Protein AF-A0A934YQH6-F1 (afdb_monomer_lite)

Foldseek 3Di:
DLVVVLVVLLVVLCVCVVCLVVVCLLLPPCVPVDPVSVVVSVVVLVVQLVVQLVVQVVCVVVVFWDDDRSSVVSVVLSVVVSVVSCCVRVVVDDDDSSVVSVVSSVVCCVPITDDD

Secondary structure (DSSP, 8-state):
-HHHHHHHHHHHHHHHHHTHHHHHHHT---TTT-HHHHHHHHHHHHHHHHHHHHHHHHHHHTT-B-SS-HHHHHHHHHHHHHHHHIIIIIS-----HHHHHHHHHHHHHHHTB---

pLDDT: mean 90.26, std 8.37, range [54.0, 97.94]

Structure (mmCIF, N/CA/C/O backbone):
data_AF-A0A934YQH6-F1
#
_entry.id   AF-A0A934YQH6-F1
#
loop_
_atom_site.group_PDB
_atom_site.id
_atom_site.type_symbol
_atom_site.label_atom_id
_atom_site.label_alt_id
_atom_site.label_comp_id
_atom_site.label_asym_id
_atom_site.label_entity_id
_atom_site.label_seq_id
_atom_site.pdbx_PDB_ins_code
_atom_site.Cartn_x
_atom_site.Cartn_y
_atom_site.Cartn_z
_atom_site.occupancy
_atom_site.B_iso_or_equiv
_atom_site.auth_seq_id
_atom_site.auth_comp_id
_atom_site.auth_asym_id
_atom_site.auth_atom_id
_atom_site.pdbx_PDB_model_num
ATOM 1 N N . MET A 1 1 ? 6.575 -12.596 -11.838 1.00 76.75 1 MET A N 1
ATOM 2 C CA . MET A 1 1 ? 6.722 -11.230 -11.289 1.00 76.75 1 MET A CA 1
ATOM 3 C C . MET A 1 1 ? 5.372 -10.574 -11.032 1.00 76.75 1 MET A C 1
ATOM 5 O O . MET A 1 1 ? 5.135 -10.197 -9.897 1.00 76.75 1 MET A O 1
ATOM 9 N N . ALA A 1 2 ? 4.460 -10.539 -12.013 1.00 82.31 2 ALA A N 1
ATOM 10 C CA . ALA A 1 2 ? 3.058 -10.144 -11.804 1.00 82.31 2 ALA A CA 1
ATOM 11 C C . ALA A 1 2 ? 2.399 -10.864 -10.608 1.00 82.31 2 ALA A C 1
ATOM 13 O O . ALA A 1 2 ? 1.919 -10.210 -9.690 1.00 82.31 2 ALA A O 1
ATOM 14 N N . ALA A 1 3 ? 2.502 -12.199 -10.562 1.00 85.44 3 ALA A N 1
ATOM 15 C CA . ALA A 1 3 ? 1.988 -13.005 -9.450 1.00 85.44 3 ALA A CA 1
ATOM 16 C C . ALA A 1 3 ? 2.582 -12.618 -8.082 1.00 85.44 3 ALA A C 1
ATOM 18 O O . ALA A 1 3 ? 1.847 -12.534 -7.110 1.00 85.44 3 ALA A O 1
ATOM 19 N N . GLN A 1 4 ? 3.883 -12.308 -8.018 1.00 86.50 4 GLN A N 1
ATOM 20 C CA . GLN A 1 4 ? 4.536 -11.892 -6.770 1.00 86.50 4 GLN A CA 1
ATOM 21 C C . GLN A 1 4 ? 4.023 -10.532 -6.284 1.00 86.50 4 GLN A C 1
ATOM 23 O O . GLN A 1 4 ? 3.812 -10.332 -5.095 1.00 86.50 4 GLN A O 1
ATOM 28 N N . ILE A 1 5 ? 3.828 -9.581 -7.202 1.00 86.44 5 ILE A N 1
ATOM 29 C CA . ILE A 1 5 ? 3.288 -8.259 -6.865 1.00 86.44 5 ILE A CA 1
ATOM 30 C C . ILE A 1 5 ? 1.854 -8.40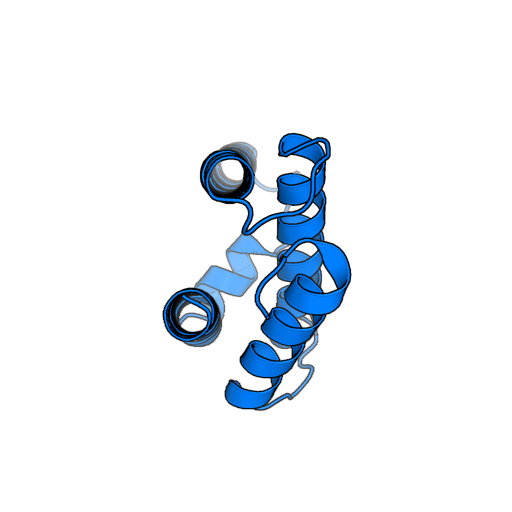4 -6.349 1.00 86.44 5 ILE A C 1
ATOM 32 O O . ILE A 1 5 ? 1.497 -7.781 -5.353 1.00 86.44 5 ILE A O 1
ATOM 36 N N . GLN A 1 6 ? 1.049 -9.244 -6.998 1.00 88.94 6 GLN A N 1
ATOM 37 C CA . GLN A 1 6 ? -0.321 -9.509 -6.578 1.00 88.94 6 GLN A CA 1
ATOM 38 C C . GLN A 1 6 ? -0.381 -10.197 -5.206 1.00 88.94 6 GLN A C 1
ATOM 40 O O . GLN A 1 6 ? -1.160 -9.765 -4.365 1.00 88.94 6 GLN A O 1
ATOM 45 N N . GLU A 1 7 ? 0.484 -11.181 -4.946 1.00 91.75 7 GLU A N 1
ATOM 46 C CA . GLU A 1 7 ? 0.622 -11.832 -3.635 1.00 91.75 7 GLU A CA 1
ATOM 47 C C . GLU A 1 7 ? 1.030 -10.830 -2.543 1.00 91.75 7 GLU A C 1
ATOM 49 O O . GLU A 1 7 ? 0.470 -10.820 -1.450 1.00 91.75 7 GLU A O 1
ATOM 54 N N . ASN A 1 8 ? 1.960 -9.918 -2.842 1.00 88.81 8 ASN A N 1
ATOM 55 C CA . ASN A 1 8 ? 2.351 -8.871 -1.898 1.00 88.81 8 ASN A CA 1
ATOM 56 C C . ASN A 1 8 ? 1.175 -7.937 -1.569 1.00 88.81 8 ASN A C 1
ATOM 58 O O . ASN A 1 8 ? 0.970 -7.594 -0.404 1.00 88.81 8 ASN A O 1
ATOM 62 N N . ILE A 1 9 ? 0.390 -7.537 -2.577 1.00 90.31 9 ILE A N 1
ATOM 63 C CA . ILE A 1 9 ? -0.822 -6.729 -2.377 1.00 90.31 9 ILE A CA 1
ATOM 64 C C . ILE A 1 9 ? -1.842 -7.507 -1.542 1.00 90.31 9 ILE A C 1
ATOM 66 O O . ILE A 1 9 ? -2.412 -6.944 -0.611 1.00 90.31 9 ILE A O 1
ATOM 70 N N . GLU A 1 10 ? -2.045 -8.791 -1.832 1.00 93.75 10 GLU A N 1
ATOM 71 C CA . GLU A 1 10 ? -2.949 -9.660 -1.081 1.00 93.75 10 GLU A CA 1
ATOM 72 C C . GLU A 1 10 ? -2.558 -9.756 0.392 1.00 93.75 10 GLU A C 1
ATOM 74 O O . GLU A 1 10 ? -3.405 -9.525 1.250 1.00 93.75 10 GLU A O 1
ATOM 79 N N . ASN A 1 11 ? -1.280 -9.989 0.695 1.00 92.31 11 ASN A N 1
ATOM 80 C CA . ASN A 1 11 ? -0.783 -10.062 2.068 1.00 92.31 11 ASN A CA 1
ATOM 81 C C . ASN A 1 11 ? -1.006 -8.751 2.836 1.00 92.31 11 ASN A C 1
ATOM 83 O O . ASN A 1 11 ? -1.427 -8.768 3.995 1.00 92.31 11 ASN A O 1
ATOM 87 N N . ILE A 1 12 ? -0.769 -7.606 2.189 1.00 89.88 12 ILE A N 1
ATOM 88 C CA . ILE A 1 12 ? -1.007 -6.287 2.791 1.00 89.88 12 ILE A CA 1
ATOM 89 C C . ILE A 1 12 ? -2.503 -6.076 3.052 1.00 89.88 12 ILE A C 1
ATOM 91 O O . ILE A 1 12 ? -2.885 -5.666 4.149 1.00 89.88 12 ILE A O 1
ATOM 95 N N . VAL A 1 13 ? -3.356 -6.363 2.064 1.00 92.38 13 VAL A N 1
ATOM 96 C CA . VAL A 1 13 ? -4.811 -6.209 2.191 1.00 92.38 13 VAL A CA 1
ATOM 97 C C . VAL A 1 13 ? -5.358 -7.135 3.274 1.00 92.38 13 VAL A C 1
ATOM 99 O O . VAL A 1 13 ? -6.109 -6.672 4.129 1.00 92.38 13 VAL A O 1
ATOM 102 N N . ALA A 1 14 ? -4.952 -8.404 3.281 1.00 93.06 14 ALA A N 1
ATOM 103 C CA . ALA A 1 14 ? -5.350 -9.380 4.288 1.00 93.06 14 ALA A CA 1
ATOM 104 C C . ALA A 1 14 ? -4.976 -8.899 5.695 1.00 93.06 14 ALA A C 1
ATOM 106 O O . ALA A 1 14 ? -5.847 -8.815 6.556 1.00 93.06 14 ALA A O 1
ATOM 107 N N . THR A 1 15 ? -3.726 -8.466 5.893 1.00 90.50 15 THR A N 1
ATOM 108 C CA . THR A 1 15 ? -3.244 -7.945 7.185 1.00 90.50 15 THR A CA 1
ATOM 109 C C . THR A 1 15 ? -4.093 -6.767 7.677 1.00 90.50 15 THR A C 1
ATOM 111 O O . THR A 1 15 ? -4.484 -6.714 8.841 1.00 90.50 15 THR A O 1
ATOM 114 N N . LEU A 1 16 ? -4.422 -5.820 6.790 1.00 88.88 16 LEU A N 1
ATOM 115 C CA . LEU A 1 16 ? -5.197 -4.627 7.150 1.00 88.88 16 LEU A CA 1
ATOM 116 C C . LEU A 1 16 ? -6.686 -4.923 7.402 1.00 88.88 16 LEU A C 1
ATOM 118 O O . LEU A 1 16 ? -7.347 -4.173 8.130 1.00 88.88 16 LEU A O 1
ATOM 122 N N . LEU A 1 17 ? -7.228 -5.992 6.814 1.00 91.25 17 LEU A N 1
ATOM 123 C CA . LEU A 1 17 ? -8.617 -6.413 7.009 1.00 91.25 17 LEU A CA 1
ATOM 124 C C . LEU A 1 17 ? -8.796 -7.384 8.180 1.00 91.25 17 LEU A C 1
ATOM 126 O O . LEU A 1 17 ? -9.872 -7.377 8.777 1.00 91.25 17 LEU A O 1
ATOM 130 N N . GLU A 1 18 ? -7.781 -8.182 8.516 1.00 93.31 18 GLU A N 1
ATOM 131 C CA . GLU A 1 18 ? -7.806 -9.138 9.629 1.00 93.31 18 GLU A CA 1
ATOM 132 C C . GLU A 1 18 ? -7.897 -8.411 10.976 1.00 93.31 18 GLU A C 1
ATOM 134 O O . GLU A 1 18 ? -8.789 -8.696 11.777 1.00 93.31 18 GLU A O 1
ATOM 139 N N . ASP A 1 19 ? -7.056 -7.394 11.191 1.00 90.19 19 ASP A N 1
ATOM 140 C CA . ASP A 1 19 ? -7.105 -6.555 12.389 1.00 90.19 19 ASP A CA 1
ATOM 141 C C . ASP A 1 19 ? -7.682 -5.166 12.089 1.00 90.19 19 ASP A C 1
ATOM 143 O O . ASP A 1 19 ? -7.001 -4.135 12.065 1.00 90.19 19 ASP A O 1
ATOM 147 N N . ARG A 1 20 ? -9.005 -5.124 11.897 1.00 89.31 20 ARG A N 1
ATOM 148 C CA . ARG A 1 20 ? -9.725 -3.862 11.669 1.00 89.31 20 ARG A CA 1
ATOM 149 C C . ARG A 1 20 ? -9.563 -2.879 12.823 1.00 89.31 20 ARG A C 1
ATOM 151 O O . ARG A 1 20 ? -9.658 -1.682 12.582 1.00 89.31 20 ARG A O 1
ATOM 158 N N . ALA A 1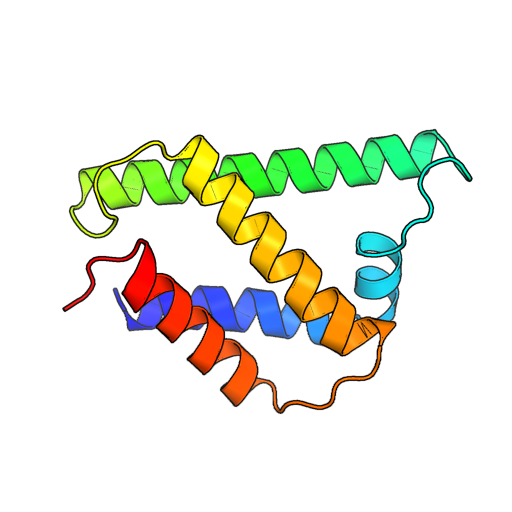 21 ? -9.374 -3.335 14.062 1.00 88.31 21 ALA A N 1
ATOM 159 C CA . ALA A 1 21 ? -9.228 -2.432 15.201 1.00 88.31 21 ALA A CA 1
ATOM 160 C C . ALA A 1 21 ? -7.909 -1.657 15.100 1.00 88.31 21 ALA A C 1
ATOM 162 O O . ALA A 1 21 ? -7.920 -0.426 15.160 1.00 88.31 21 ALA A O 1
ATOM 163 N N . THR A 1 22 ? -6.806 -2.357 14.841 1.00 87.31 22 THR A N 1
ATOM 164 C CA . THR A 1 22 ? -5.503 -1.727 14.605 1.00 87.31 22 THR A CA 1
ATOM 165 C C . THR A 1 22 ? -5.524 -0.858 13.354 1.00 87.31 22 THR A C 1
ATOM 167 O O . THR A 1 22 ? -5.062 0.280 13.399 1.00 87.31 22 THR A O 1
ATOM 170 N N . THR A 1 23 ? -6.152 -1.305 12.265 1.00 89.19 23 THR A N 1
ATOM 171 C CA . THR A 1 23 ? -6.289 -0.483 11.053 1.00 89.19 23 THR A CA 1
ATOM 172 C C . THR A 1 23 ? -7.088 0.799 11.303 1.00 89.19 23 THR A C 1
ATOM 174 O O . THR A 1 23 ? -6.724 1.855 10.791 1.00 89.19 23 THR A O 1
ATOM 177 N N . LYS A 1 24 ? -8.127 0.769 12.150 1.00 88.62 24 LYS A N 1
ATOM 178 C CA . LYS A 1 24 ? -8.826 1.992 12.584 1.00 88.62 24 LYS A CA 1
ATOM 179 C C . LYS A 1 24 ? -7.914 2.928 13.367 1.00 88.62 24 LYS A C 1
ATOM 181 O O . LYS A 1 24 ? -8.006 4.129 13.164 1.00 88.62 24 LYS A O 1
ATOM 186 N N . ILE A 1 25 ? -7.046 2.409 14.235 1.00 86.25 25 ILE A N 1
ATOM 187 C CA . ILE A 1 25 ? -6.070 3.231 14.966 1.00 86.25 25 ILE A CA 1
ATOM 188 C C . ILE A 1 25 ? -5.089 3.869 13.979 1.00 86.25 25 ILE A C 1
ATOM 190 O O . ILE A 1 25 ? -4.899 5.083 14.020 1.00 86.25 25 ILE A O 1
ATOM 194 N N . LEU A 1 26 ? -4.534 3.082 13.050 1.00 84.44 26 LEU A N 1
ATOM 195 C CA . LEU A 1 26 ? -3.619 3.570 12.015 1.00 84.44 26 LEU A CA 1
ATOM 196 C C . LEU A 1 26 ? -4.244 4.714 11.209 1.00 84.44 26 LEU A C 1
ATOM 198 O O . LEU A 1 26 ? -3.621 5.757 11.028 1.00 84.44 26 LEU A O 1
ATOM 202 N N . LEU A 1 27 ? -5.485 4.528 10.758 1.00 85.94 27 LEU A N 1
ATOM 203 C CA . LEU A 1 27 ? -6.212 5.463 9.896 1.00 85.94 27 LEU A CA 1
ATOM 204 C C . LEU A 1 27 ? -6.988 6.536 10.663 1.00 85.94 27 LEU A C 1
ATOM 206 O O . LEU A 1 27 ? -7.725 7.309 10.049 1.00 85.94 27 LEU A O 1
ATOM 210 N N . SER A 1 28 ? -6.901 6.550 11.992 1.00 75.56 28 SER A N 1
ATOM 211 C CA . SER A 1 28 ? -7.616 7.537 12.784 1.00 75.56 28 SER A CA 1
ATOM 212 C C . SER A 1 28 ? -7.005 8.916 12.569 1.00 75.56 28 SER A C 1
ATOM 214 O O . SER A 1 28 ? -5.795 9.101 12.649 1.00 75.56 28 SER A O 1
ATOM 216 N N . ASP A 1 29 ? -7.872 9.902 12.354 1.00 61.94 29 ASP A N 1
ATOM 217 C CA . ASP A 1 29 ? -7.535 11.330 12.334 1.00 61.94 29 ASP A CA 1
ATOM 218 C C . ASP A 1 29 ? -7.212 11.858 13.749 1.00 61.94 29 ASP A C 1
ATOM 220 O O . ASP A 1 29 ? -7.409 13.032 14.046 1.00 61.94 29 ASP A O 1
ATOM 224 N N . ALA A 1 30 ? -6.713 11.008 14.656 1.00 54.00 30 ALA A N 1
ATOM 225 C CA . ALA A 1 30 ? -6.401 11.364 16.043 1.00 54.00 30 ALA A CA 1
ATOM 226 C C . ALA A 1 30 ? -5.184 12.301 16.185 1.00 54.00 30 ALA A C 1
ATOM 228 O O . ALA A 1 30 ? -4.641 12.428 17.283 1.00 54.00 30 ALA A O 1
ATOM 229 N N . VAL A 1 31 ? -4.803 12.980 15.098 1.00 56.94 31 VAL A N 1
ATOM 230 C CA . VAL A 1 31 ? -3.793 14.032 15.078 1.00 56.94 31 VAL A CA 1
ATOM 231 C C . VAL A 1 31 ? -4.141 15.058 16.155 1.00 56.94 31 VAL A C 1
ATOM 233 O O . VAL A 1 31 ? -5.160 15.747 16.079 1.00 56.94 31 VAL A O 1
ATOM 236 N N . GLY A 1 32 ? -3.283 15.159 17.166 1.00 60.22 32 GLY A N 1
ATOM 237 C CA . GLY A 1 32 ? -3.370 16.154 18.229 1.00 60.22 32 GLY A CA 1
ATOM 238 C C . GLY A 1 32 ? -4.040 15.708 19.531 1.00 60.22 32 GLY A C 1
ATOM 239 O O . GLY A 1 32 ? -4.153 16.538 20.433 1.00 60.22 32 GLY A O 1
ATOM 240 N N . LEU A 1 33 ? -4.465 14.445 19.675 1.00 65.00 33 LEU A N 1
ATOM 241 C CA . LEU A 1 33 ? -4.992 13.929 20.953 1.00 65.00 33 LEU A CA 1
ATOM 242 C C . LEU A 1 33 ? -3.896 13.349 21.860 1.00 65.00 33 LEU A C 1
ATOM 244 O O . LEU A 1 33 ? -3.951 13.534 23.076 1.00 65.00 33 LEU A O 1
ATOM 248 N N . ASP A 1 34 ? -2.900 12.681 21.275 1.00 80.06 34 ASP A N 1
ATOM 249 C CA . ASP A 1 34 ? -1.745 12.115 21.977 1.00 80.06 34 ASP A CA 1
ATOM 250 C C . ASP A 1 34 ? -0.473 12.299 21.120 1.00 80.06 34 ASP A C 1
ATOM 252 O O . ASP A 1 34 ? -0.288 11.590 20.125 1.00 80.06 34 ASP A O 1
ATOM 256 N N . PRO A 1 35 ? 0.432 13.222 21.500 1.00 83.38 35 PRO A N 1
ATOM 257 C CA . PRO A 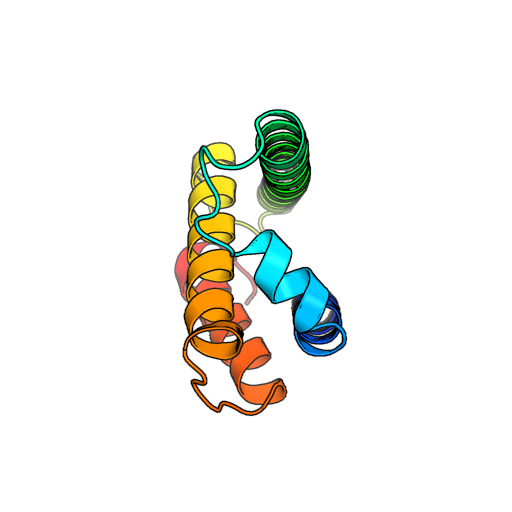1 35 ? 1.664 13.485 20.756 1.00 83.38 35 PRO A CA 1
ATOM 258 C C . PRO A 1 35 ? 2.591 12.271 20.601 1.00 83.38 35 PRO A C 1
ATOM 260 O O . PRO A 1 35 ? 3.369 12.209 19.644 1.00 83.38 35 PRO A O 1
ATOM 263 N N . ASP A 1 36 ? 2.557 11.317 21.536 1.00 85.50 36 ASP A N 1
ATOM 264 C CA . ASP A 1 36 ? 3.387 10.117 21.456 1.00 85.50 36 ASP A CA 1
ATOM 265 C C . ASP A 1 36 ? 2.796 9.092 20.485 1.00 85.50 36 ASP A C 1
ATOM 267 O O . ASP A 1 36 ? 3.552 8.441 19.754 1.00 85.50 36 ASP A O 1
ATOM 271 N N . LEU A 1 37 ? 1.465 8.979 20.420 1.00 82.88 37 LEU A N 1
ATOM 272 C CA . LEU A 1 37 ? 0.785 8.189 19.392 1.00 82.88 37 LEU A CA 1
ATOM 273 C C . LEU A 1 37 ? 1.031 8.778 17.999 1.00 82.88 37 LEU A C 1
ATOM 275 O O . LEU A 1 37 ? 1.437 8.043 17.097 1.00 82.88 37 LEU A O 1
ATOM 279 N N . ASP A 1 38 ? 0.882 10.094 17.841 1.00 84.31 38 ASP A N 1
ATOM 280 C CA . ASP A 1 38 ? 1.117 10.790 16.571 1.00 84.31 38 ASP A CA 1
ATOM 281 C C . ASP A 1 38 ? 2.534 10.542 16.047 1.00 84.31 38 ASP A C 1
ATOM 283 O O . ASP A 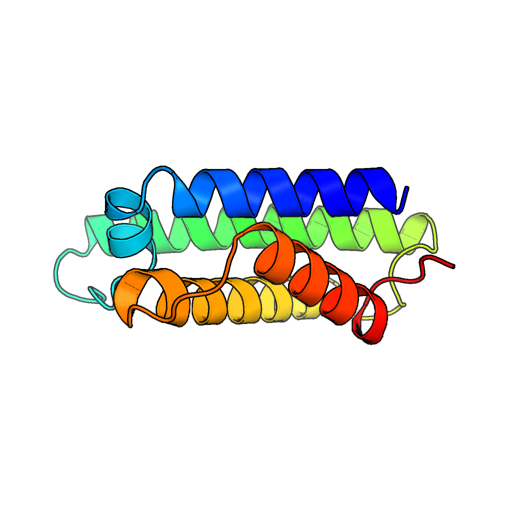1 38 ? 2.730 10.204 14.878 1.00 84.31 38 ASP A O 1
ATOM 287 N N . ARG A 1 39 ? 3.542 10.625 16.926 1.00 87.19 39 ARG A N 1
ATOM 288 C CA . ARG A 1 39 ? 4.936 10.343 16.560 1.00 87.19 39 ARG A CA 1
ATOM 289 C C . ARG A 1 39 ? 5.122 8.901 16.086 1.00 87.19 39 ARG A C 1
ATOM 291 O O . ARG A 1 39 ? 5.840 8.665 15.117 1.00 87.19 39 ARG A O 1
ATOM 298 N N . ARG A 1 40 ? 4.482 7.926 16.741 1.00 87.88 40 ARG A N 1
ATOM 299 C CA . ARG A 1 40 ? 4.549 6.511 16.332 1.00 87.88 40 ARG A CA 1
ATOM 300 C C . ARG A 1 40 ? 3.883 6.282 14.979 1.00 87.88 40 ARG A C 1
ATOM 302 O O . ARG A 1 40 ? 4.447 5.562 14.158 1.00 87.88 40 ARG A O 1
ATOM 309 N N . LEU A 1 41 ? 2.731 6.906 14.738 1.00 87.62 41 LEU A N 1
ATOM 310 C CA . LEU A 1 41 ? 2.024 6.822 13.459 1.00 87.62 41 LEU A CA 1
ATOM 311 C C . LEU A 1 41 ? 2.845 7.445 12.327 1.00 87.62 41 LEU A C 1
ATOM 313 O O . LEU A 1 41 ? 2.999 6.829 11.275 1.00 87.62 41 LEU A O 1
ATOM 317 N N . LEU A 1 42 ? 3.430 8.625 12.549 1.00 88.12 42 LEU A N 1
ATOM 318 C CA . LEU A 1 42 ? 4.313 9.268 11.573 1.00 88.12 42 LEU A CA 1
ATOM 319 C C . LEU A 1 42 ? 5.523 8.390 11.239 1.00 88.12 42 LEU A C 1
ATOM 321 O O . LEU A 1 42 ? 5.789 8.161 10.062 1.00 88.12 42 LEU A O 1
ATOM 325 N N . ASN A 1 43 ? 6.191 7.832 12.253 1.00 90.56 43 ASN A N 1
ATOM 326 C CA . ASN A 1 43 ? 7.321 6.924 12.049 1.00 90.56 43 ASN A CA 1
ATOM 327 C C . ASN A 1 43 ? 6.914 5.663 11.272 1.00 90.56 43 ASN A C 1
ATOM 329 O O . ASN A 1 43 ? 7.661 5.204 10.412 1.00 90.56 43 ASN A O 1
ATOM 333 N N . PHE A 1 44 ? 5.735 5.101 11.552 1.00 88.75 44 PHE A N 1
ATOM 334 C CA . PHE A 1 44 ? 5.204 3.970 10.793 1.00 88.75 44 PHE A CA 1
ATOM 335 C C . PHE A 1 44 ? 5.004 4.336 9.315 1.00 88.75 44 PHE A C 1
ATOM 337 O O . PHE A 1 44 ? 5.491 3.629 8.434 1.00 88.75 44 PHE A O 1
ATOM 344 N N . TYR A 1 45 ? 4.347 5.463 9.029 1.00 90.38 45 TYR A N 1
ATOM 345 C CA . TYR A 1 45 ? 4.124 5.913 7.653 1.00 90.38 45 TYR A CA 1
ATOM 346 C C . TYR A 1 45 ? 5.421 6.243 6.914 1.00 90.38 45 TYR A C 1
ATOM 348 O O . TYR A 1 45 ? 5.529 5.962 5.721 1.00 90.38 45 TYR A O 1
ATOM 356 N N . GLU A 1 46 ? 6.407 6.806 7.609 1.00 93.00 46 GLU A N 1
ATOM 357 C CA . GLU A 1 46 ? 7.735 7.053 7.056 1.00 93.00 46 GLU A CA 1
ATOM 358 C C . GLU A 1 46 ? 8.433 5.741 6.681 1.00 93.00 46 GLU A C 1
ATOM 360 O O . GLU A 1 46 ? 8.909 5.608 5.556 1.00 93.00 46 GLU A O 1
ATOM 365 N N . GLN A 1 47 ? 8.414 4.740 7.566 1.00 93.75 47 GLN A N 1
ATOM 366 C CA . GLN A 1 47 ? 8.996 3.423 7.292 1.00 93.75 47 GLN A CA 1
ATOM 367 C C . GLN A 1 47 ? 8.330 2.737 6.096 1.00 93.75 47 GLN A C 1
ATOM 369 O O . GLN A 1 47 ? 9.029 2.258 5.205 1.00 93.75 47 GLN A O 1
ATOM 374 N N . VAL A 1 48 ? 6.994 2.738 6.025 1.00 91.44 48 VAL A N 1
ATOM 375 C CA . VAL A 1 48 ? 6.268 2.186 4.867 1.00 91.44 48 VAL A CA 1
ATOM 376 C C . VAL A 1 48 ? 6.616 2.954 3.590 1.00 91.44 48 VAL A C 1
ATOM 378 O O . VAL A 1 48 ? 6.848 2.348 2.546 1.00 91.44 48 VAL A O 1
ATOM 381 N N . GLY A 1 49 ? 6.695 4.284 3.668 1.00 94.38 49 GLY A N 1
ATOM 382 C CA . GLY A 1 49 ? 7.102 5.126 2.547 1.00 94.38 49 GLY A CA 1
ATOM 383 C C . GLY A 1 49 ? 8.507 4.800 2.034 1.00 94.38 49 GLY A C 1
ATOM 384 O O . GLY A 1 49 ? 8.703 4.759 0.823 1.00 94.38 49 GLY A O 1
ATOM 385 N N . ASN A 1 50 ? 9.456 4.526 2.931 1.00 96.06 50 ASN A N 1
ATOM 386 C CA . ASN A 1 50 ? 10.826 4.154 2.569 1.00 96.06 50 ASN A CA 1
ATOM 387 C C . ASN A 1 50 ? 10.876 2.777 1.896 1.00 96.06 50 ASN A C 1
ATOM 389 O O . ASN A 1 50 ? 11.502 2.638 0.850 1.00 96.06 50 ASN A O 1
ATOM 393 N N . VAL A 1 51 ? 10.145 1.792 2.430 1.00 94.81 51 VAL A N 1
ATOM 394 C CA . VAL A 1 51 ? 10.034 0.457 1.814 1.00 94.81 51 VAL A CA 1
ATOM 395 C C . VAL A 1 51 ? 9.446 0.547 0.403 1.00 94.81 51 VAL A C 1
ATOM 397 O O . VAL A 1 51 ? 9.953 -0.087 -0.520 1.00 94.81 51 VAL A O 1
ATOM 400 N N . LEU A 1 52 ? 8.396 1.351 0.207 1.00 94.75 52 LEU A N 1
ATOM 401 C CA . LEU A 1 52 ? 7.813 1.573 -1.119 1.00 94.75 52 LEU A CA 1
ATOM 402 C C . LEU A 1 52 ? 8.802 2.255 -2.068 1.00 94.75 52 LEU A C 1
ATOM 404 O O . LEU A 1 52 ? 8.896 1.871 -3.231 1.00 94.75 52 LEU A O 1
ATOM 408 N N . GLU A 1 53 ? 9.536 3.260 -1.593 1.00 97.56 53 GLU A N 1
ATOM 409 C CA . GLU A 1 53 ? 10.526 3.962 -2.406 1.00 97.56 53 GLU A CA 1
ATOM 410 C C . GLU A 1 53 ? 11.653 3.031 -2.868 1.00 97.56 53 GLU A C 1
ATOM 412 O O . GLU A 1 53 ? 12.002 3.037 -4.050 1.00 97.56 53 GLU A O 1
ATOM 417 N N . GLU A 1 54 ? 12.193 2.211 -1.963 1.00 96.94 54 GLU A N 1
ATOM 418 C CA . GLU A 1 54 ? 13.201 1.195 -2.281 1.00 96.94 54 GLU A CA 1
ATOM 419 C C . GLU A 1 54 ? 12.658 0.179 -3.290 1.00 96.94 54 GLU A C 1
ATOM 421 O O . GLU A 1 54 ? 13.280 -0.047 -4.328 1.00 96.94 54 GLU A O 1
ATOM 426 N N . ALA A 1 55 ? 11.444 -0.338 -3.072 1.00 93.56 55 ALA A N 1
ATOM 427 C CA . ALA A 1 55 ? 10.803 -1.263 -4.004 1.00 93.56 55 ALA A CA 1
ATOM 428 C C . ALA A 1 55 ? 10.599 -0.648 -5.401 1.00 93.56 55 ALA A C 1
ATOM 430 O O . ALA A 1 55 ? 10.801 -1.321 -6.415 1.00 93.56 55 ALA A O 1
ATOM 431 N N . TYR A 1 56 ? 10.227 0.634 -5.486 1.00 96.31 56 TYR A N 1
ATOM 432 C CA . TYR A 1 56 ? 10.106 1.327 -6.770 1.00 96.31 56 TYR A CA 1
ATOM 433 C C . TYR A 1 56 ? 11.456 1.564 -7.438 1.00 96.31 56 TYR A C 1
ATOM 435 O O . TYR A 1 56 ? 11.550 1.441 -8.659 1.00 96.31 56 TYR A O 1
ATOM 443 N N . ARG A 1 57 ? 12.496 1.875 -6.664 1.00 97.94 57 ARG A N 1
ATOM 444 C CA . ARG A 1 57 ? 13.861 2.067 -7.162 1.00 97.94 57 ARG A CA 1
ATOM 445 C C . ARG A 1 57 ? 14.420 0.779 -7.758 1.00 97.94 57 ARG A C 1
ATOM 447 O O . ARG A 1 57 ? 14.899 0.794 -8.892 1.00 97.94 57 ARG A O 1
ATOM 454 N N . ASP A 1 58 ? 14.280 -0.330 -7.043 1.00 95.31 58 ASP A N 1
ATOM 455 C CA . ASP A 1 58 ? 14.667 -1.653 -7.534 1.00 95.31 58 ASP A CA 1
ATOM 456 C C . ASP A 1 58 ? 13.839 -2.035 -8.762 1.00 95.31 58 ASP A C 1
ATOM 458 O O . ASP A 1 58 ? 14.368 -2.493 -9.777 1.00 95.31 58 ASP A O 1
ATOM 462 N N . GLY A 1 59 ? 12.533 -1.760 -8.721 1.00 94.06 59 GLY A N 1
ATOM 463 C CA . GLY A 1 59 ? 11.644 -2.007 -9.844 1.00 94.06 59 GLY A CA 1
ATOM 464 C C . GLY A 1 59 ? 12.012 -1.208 -11.101 1.00 94.06 59 GLY A C 1
ATOM 465 O O . GLY A 1 59 ? 11.944 -1.735 -12.212 1.00 94.06 59 GLY A O 1
ATOM 466 N N . GLN A 1 60 ? 12.454 0.043 -10.957 1.00 96.69 60 GLN A N 1
ATOM 467 C CA . GLN A 1 60 ? 12.944 0.851 -12.078 1.00 96.69 60 GLN A CA 1
ATOM 468 C C . GLN A 1 60 ? 14.235 0.276 -12.659 1.00 96.69 60 GLN A C 1
ATOM 470 O O . GLN A 1 60 ? 14.365 0.189 -13.879 1.00 96.69 60 GLN A O 1
ATOM 475 N N . ALA A 1 61 ? 15.165 -0.162 -11.804 1.00 96.31 61 ALA A N 1
ATOM 476 C CA . ALA A 1 61 ? 16.412 -0.788 -12.241 1.00 96.31 61 ALA A CA 1
ATOM 477 C C . ALA A 1 61 ? 16.172 -2.088 -13.031 1.00 96.31 61 ALA A C 1
ATOM 479 O O . ALA A 1 61 ? 16.932 -2.407 -13.944 1.00 96.31 61 ALA A O 1
ATOM 480 N N . LEU A 1 62 ? 15.093 -2.809 -12.716 1.00 93.50 62 LEU A N 1
ATOM 481 C CA . LEU A 1 62 ? 14.675 -4.027 -13.413 1.00 93.50 62 LEU A CA 1
ATOM 482 C C . LEU A 1 62 ? 13.787 -3.763 -14.646 1.00 93.50 62 LEU A C 1
ATOM 484 O O . LEU A 1 62 ? 13.447 -4.706 -15.357 1.00 93.50 62 LEU A O 1
ATOM 488 N N . GLY A 1 63 ? 13.401 -2.509 -14.908 1.00 93.88 63 GLY A N 1
ATOM 489 C CA . GLY A 1 63 ? 12.514 -2.133 -16.018 1.00 93.88 63 GLY A CA 1
ATOM 490 C C . GLY A 1 63 ? 11.030 -2.443 -15.790 1.00 93.88 63 GLY A C 1
ATOM 491 O O . GLY A 1 63 ? 10.247 -2.432 -16.734 1.00 93.88 63 GLY A O 1
ATOM 492 N N . VAL A 1 64 ? 10.632 -2.710 -14.546 1.00 94.00 64 VAL A N 1
ATOM 493 C CA . VAL A 1 64 ? 9.290 -3.203 -14.171 1.00 94.00 64 VAL A CA 1
ATOM 494 C C . VAL A 1 64 ? 8.428 -2.115 -13.539 1.00 94.00 64 VAL A C 1
ATOM 496 O O . VAL A 1 64 ? 7.228 -2.291 -13.333 1.00 94.00 64 VAL A O 1
ATOM 499 N N . VAL A 1 65 ? 9.046 -0.970 -13.249 1.00 96.00 65 VAL A N 1
ATOM 500 C CA . VAL A 1 65 ? 8.417 0.280 -12.828 1.00 96.00 65 VAL A CA 1
ATOM 501 C C . VAL A 1 65 ? 8.802 1.362 -13.833 1.00 96.00 65 VAL A C 1
ATOM 503 O O . VAL A 1 65 ? 9.926 1.409 -14.329 1.00 96.00 65 VAL A O 1
ATOM 506 N N . ALA A 1 66 ? 7.853 2.240 -14.138 1.00 95.88 66 ALA A N 1
ATOM 507 C CA . ALA A 1 66 ? 8.028 3.395 -15.002 1.00 95.88 66 ALA A CA 1
ATOM 508 C C . ALA A 1 66 ? 9.191 4.292 -14.548 1.00 95.88 66 ALA A C 1
ATOM 510 O O . ALA A 1 66 ? 9.375 4.467 -13.341 1.00 95.88 66 ALA A O 1
ATOM 511 N N . PRO A 1 67 ? 9.909 4.962 -15.467 1.00 96.44 67 PRO A N 1
ATOM 512 C CA . PRO A 1 67 ? 10.814 6.036 -15.074 1.00 96.44 67 PRO A CA 1
ATOM 513 C C . PRO A 1 67 ? 10.035 7.176 -14.399 1.00 96.44 67 PRO A C 1
ATOM 515 O O . PRO A 1 67 ? 8.901 7.479 -14.776 1.00 96.44 67 PRO A O 1
ATOM 518 N N . GLY A 1 68 ? 10.650 7.818 -13.408 1.00 96.75 68 GLY A N 1
ATOM 519 C CA . GLY A 1 68 ? 10.038 8.894 -12.630 1.00 96.75 68 GLY A CA 1
ATOM 520 C C . GLY A 1 68 ? 10.617 9.005 -11.222 1.00 96.75 68 GLY A C 1
ATOM 521 O O . GLY A 1 68 ? 11.534 8.269 -10.859 1.00 96.75 68 GLY A O 1
ATOM 522 N N . ASP A 1 69 ? 10.076 9.931 -10.435 1.00 97.81 69 ASP A N 1
ATOM 523 C CA . ASP A 1 69 ? 10.482 10.134 -9.045 1.00 97.81 69 ASP A CA 1
ATOM 524 C C . ASP A 1 69 ? 9.850 9.067 -8.133 1.00 97.81 69 ASP A C 1
ATOM 526 O O . ASP A 1 69 ? 8.645 9.073 -7.863 1.00 97.81 69 ASP A O 1
ATOM 530 N N . VAL A 1 70 ? 10.687 8.148 -7.647 1.00 97.62 70 VAL A N 1
ATOM 531 C CA . VAL A 1 70 ? 10.278 7.030 -6.785 1.00 97.62 70 VAL A CA 1
ATOM 532 C C . VAL A 1 70 ? 9.709 7.483 -5.441 1.00 97.62 70 VAL A C 1
ATOM 534 O O . VAL A 1 70 ? 8.810 6.824 -4.915 1.00 97.62 70 VAL A O 1
ATOM 537 N N . ARG A 1 71 ? 10.151 8.633 -4.913 1.00 97.31 71 ARG A N 1
ATOM 538 C CA . ARG A 1 71 ? 9.607 9.205 -3.676 1.00 97.31 71 ARG A CA 1
ATOM 539 C C . ARG A 1 71 ? 8.166 9.641 -3.898 1.00 97.31 71 ARG A C 1
ATOM 541 O O . ARG A 1 71 ? 7.297 9.372 -3.069 1.00 97.31 71 ARG A O 1
ATOM 548 N N . ILE A 1 72 ? 7.896 10.280 -5.036 1.00 97.75 72 ILE A N 1
ATOM 549 C CA . ILE A 1 72 ? 6.540 10.691 -5.415 1.00 97.75 72 ILE A CA 1
ATOM 550 C C . ILE A 1 72 ? 5.643 9.467 -5.638 1.00 97.75 72 ILE A C 1
ATOM 552 O O . ILE A 1 72 ? 4.509 9.457 -5.161 1.00 97.75 72 ILE A O 1
ATOM 556 N N . PHE A 1 73 ? 6.139 8.406 -6.283 1.00 97.19 73 PHE A N 1
ATOM 557 C CA . PHE A 1 73 ? 5.376 7.161 -6.449 1.00 97.19 73 PHE A CA 1
ATOM 558 C C . PHE A 1 73 ? 5.030 6.497 -5.112 1.00 97.19 73 PHE A C 1
ATOM 560 O O . PHE A 1 73 ? 3.886 6.076 -4.920 1.00 97.19 73 PHE A O 1
ATOM 567 N N . ALA A 1 74 ? 5.975 6.457 -4.169 1.00 96.31 74 ALA A N 1
ATOM 568 C CA . ALA A 1 74 ? 5.745 5.941 -2.823 1.00 96.31 74 ALA A CA 1
ATOM 569 C C . ALA A 1 74 ? 4.669 6.742 -2.074 1.00 96.31 74 ALA A C 1
ATOM 571 O O . ALA A 1 74 ? 3.738 6.155 -1.523 1.00 96.31 74 ALA A O 1
ATOM 572 N N . LEU A 1 75 ? 4.743 8.078 -2.110 1.00 96.31 75 LEU A N 1
ATOM 573 C CA . LEU A 1 75 ? 3.756 8.958 -1.473 1.00 96.31 75 LEU A CA 1
ATOM 574 C C . LEU A 1 75 ? 2.349 8.785 -2.060 1.00 96.31 75 LEU A C 1
ATOM 576 O O . LEU A 1 75 ? 1.382 8.662 -1.307 1.00 96.31 75 LEU A O 1
ATOM 580 N N . LEU A 1 76 ? 2.231 8.750 -3.391 1.00 96.75 76 LEU A N 1
ATOM 581 C CA . LEU A 1 76 ? 0.950 8.551 -4.076 1.00 96.75 76 LEU A CA 1
ATOM 582 C C . LEU A 1 76 ? 0.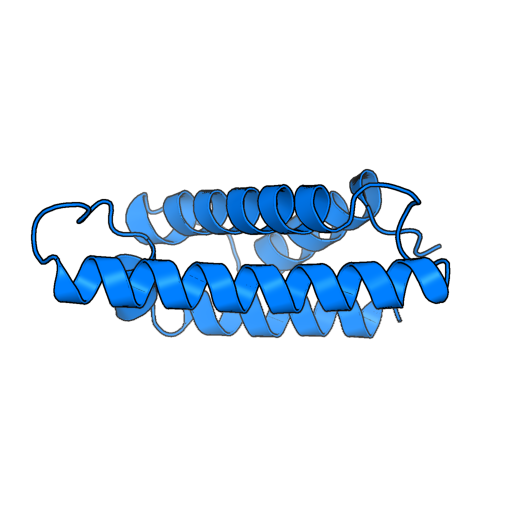340 7.187 -3.743 1.00 96.75 76 LEU A C 1
ATOM 584 O O . LEU A 1 76 ? -0.852 7.098 -3.453 1.00 96.75 76 LEU A O 1
ATOM 588 N N . THR A 1 77 ? 1.160 6.138 -3.743 1.00 94.50 77 THR A N 1
ATOM 589 C CA . THR A 1 77 ? 0.716 4.771 -3.449 1.00 94.50 77 THR A CA 1
ATOM 590 C C . THR A 1 77 ? 0.267 4.637 -2.002 1.00 94.50 77 THR A C 1
ATOM 592 O O . THR A 1 77 ? -0.824 4.131 -1.745 1.00 94.50 77 THR A O 1
ATOM 595 N N . LEU A 1 78 ? 1.049 5.171 -1.058 1.00 93.25 78 LEU A N 1
ATOM 596 C CA . LEU A 1 78 ? 0.674 5.196 0.351 1.00 93.25 78 LEU A CA 1
ATOM 597 C C . LEU A 1 78 ? -0.633 5.971 0.569 1.00 93.25 78 LEU A C 1
ATOM 599 O O . LEU A 1 78 ? -1.502 5.508 1.303 1.00 93.25 78 LEU A O 1
ATOM 603 N N . GLY A 1 79 ? -0.801 7.124 -0.085 1.00 93.81 79 GLY A N 1
ATOM 604 C CA . GLY A 1 79 ? -2.033 7.913 -0.020 1.00 93.81 79 GLY A CA 1
ATOM 605 C C . GLY A 1 79 ? -3.253 7.157 -0.552 1.00 93.81 79 GLY A C 1
ATOM 606 O O . GLY A 1 79 ? -4.271 7.084 0.134 1.00 93.81 79 GLY A O 1
ATOM 607 N N . ALA A 1 80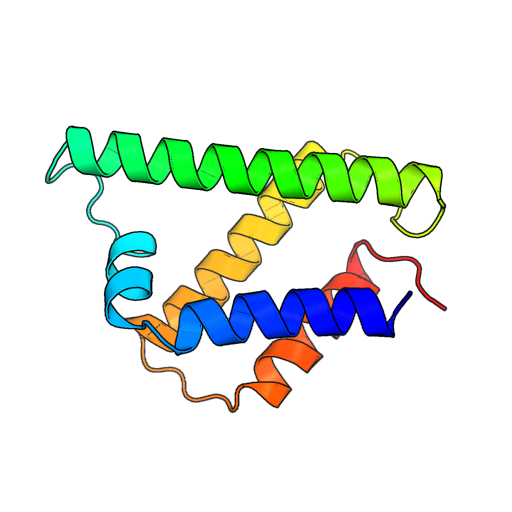 ? -3.136 6.542 -1.732 1.00 94.12 80 ALA A N 1
ATOM 608 C CA . ALA A 1 80 ? -4.208 5.748 -2.332 1.00 94.12 80 ALA A CA 1
ATOM 609 C C . ALA A 1 80 ? -4.606 4.554 -1.449 1.00 94.12 80 ALA A C 1
ATOM 611 O O . ALA A 1 80 ? -5.793 4.303 -1.246 1.00 94.12 80 ALA A O 1
ATOM 612 N N . MET A 1 81 ? -3.622 3.854 -0.875 1.00 92.00 81 MET A N 1
ATOM 613 C CA . MET A 1 81 ? -3.865 2.767 0.073 1.00 92.00 81 MET A CA 1
ATOM 614 C C . MET A 1 81 ? -4.590 3.269 1.323 1.00 92.00 81 MET A C 1
ATOM 616 O O . MET A 1 81 ? -5.629 2.721 1.684 1.00 92.00 81 MET A O 1
ATOM 620 N N . LYS A 1 82 ? -4.078 4.327 1.966 1.00 91.69 82 LYS A N 1
ATOM 621 C CA . LYS A 1 82 ? -4.694 4.909 3.167 1.00 91.69 82 LYS A CA 1
ATOM 622 C C . LYS A 1 82 ? -6.156 5.274 2.930 1.00 91.69 82 LYS A C 1
ATOM 624 O O . LYS A 1 82 ? -6.997 4.912 3.745 1.00 91.69 82 LYS A O 1
ATOM 629 N N . GLU A 1 83 ? -6.457 5.943 1.820 1.00 94.50 83 GLU A N 1
ATOM 630 C CA . GLU A 1 83 ? -7.828 6.343 1.494 1.00 94.50 83 GLU A CA 1
ATOM 631 C C . GLU A 1 83 ? -8.733 5.132 1.247 1.00 94.50 83 GLU A C 1
ATOM 633 O O . GLU A 1 83 ? -9.834 5.057 1.793 1.00 94.50 83 GLU A O 1
ATOM 638 N N . LEU A 1 84 ? -8.264 4.138 0.488 1.00 94.25 84 LEU A N 1
ATOM 639 C CA . LEU A 1 84 ? -9.039 2.925 0.230 1.00 94.25 84 LEU A CA 1
ATOM 640 C C . LEU A 1 84 ? -9.405 2.202 1.532 1.00 94.25 84 LEU A C 1
ATOM 642 O O . LEU A 1 84 ? -10.575 1.884 1.758 1.00 94.25 84 LEU A O 1
ATOM 646 N N . PHE A 1 85 ? -8.434 1.992 2.422 1.00 92.88 85 PHE A N 1
ATOM 647 C CA . PHE A 1 85 ? -8.704 1.355 3.710 1.00 92.88 85 PHE A CA 1
ATOM 648 C C . PHE A 1 85 ? -9.491 2.254 4.655 1.00 92.88 85 PHE A C 1
ATOM 650 O O . PHE A 1 85 ? -10.263 1.739 5.458 1.00 92.88 85 PHE A O 1
ATOM 657 N N . TYR A 1 86 ? -9.379 3.577 4.550 1.00 92.88 86 TYR A N 1
ATOM 658 C CA . TYR A 1 86 ? -10.239 4.481 5.306 1.00 92.88 86 TYR A CA 1
ATOM 659 C C . TYR A 1 86 ? -11.703 4.267 4.906 1.00 92.88 86 TYR A C 1
ATOM 661 O O . TYR A 1 86 ? -12.556 4.035 5.766 1.00 92.88 86 TYR A O 1
ATOM 669 N N . GLN A 1 87 ? -12.003 4.219 3.607 1.00 94.31 87 GLN A N 1
ATOM 670 C CA . GLN A 1 87 ? -13.362 3.950 3.136 1.00 94.31 87 GLN A CA 1
ATOM 671 C C . GLN A 1 87 ? -13.856 2.557 3.560 1.00 94.31 87 GLN A C 1
ATOM 673 O O . GLN A 1 87 ? -14.959 2.422 4.097 1.00 94.31 87 GLN A O 1
ATOM 678 N N . VAL A 1 88 ? -13.031 1.520 3.398 1.00 93.25 88 VAL A N 1
ATOM 679 C CA . VAL A 1 88 ? -13.414 0.136 3.725 1.00 93.25 88 VAL A CA 1
ATOM 680 C C . VAL A 1 88 ? -13.559 -0.085 5.232 1.00 93.25 88 VAL A C 1
ATOM 682 O O . VAL A 1 88 ? -14.511 -0.724 5.683 1.00 93.25 88 VAL A O 1
ATOM 685 N N . VAL A 1 89 ? -12.631 0.433 6.039 1.00 91.12 89 VAL A N 1
ATOM 686 C CA . VAL A 1 89 ? -12.519 0.122 7.472 1.00 91.12 89 VAL A CA 1
ATOM 687 C C . VAL A 1 89 ? -13.254 1.120 8.361 1.00 91.12 89 VAL A C 1
ATOM 689 O O . VAL A 1 89 ? -13.945 0.700 9.296 1.00 91.12 89 VAL A O 1
ATOM 692 N N . MET A 1 90 ? -13.138 2.418 8.070 1.00 89.75 90 MET A N 1
ATOM 693 C CA . MET A 1 90 ? -13.763 3.484 8.863 1.00 89.75 90 MET A CA 1
ATOM 694 C C . MET A 1 90 ? -15.173 3.818 8.381 1.00 89.75 90 MET A C 1
ATOM 696 O O . MET A 1 90 ? -16.059 4.034 9.206 1.00 89.75 90 MET A O 1
ATOM 700 N N . ARG A 1 91 ? -15.400 3.859 7.062 1.00 91.25 91 ARG A N 1
ATOM 701 C CA . ARG A 1 91 ? -16.690 4.280 6.478 1.00 91.25 91 ARG A CA 1
ATOM 702 C C . ARG A 1 91 ? -17.636 3.125 6.164 1.00 91.25 91 ARG A C 1
ATOM 704 O O . ARG A 1 91 ? -18.795 3.378 5.850 1.00 91.25 91 ARG A O 1
ATOM 711 N N . GLY A 1 92 ? -17.169 1.885 6.307 1.00 89.81 92 GLY A N 1
ATOM 712 C CA . GLY A 1 92 ? -17.983 0.686 6.114 1.00 89.81 92 GLY A CA 1
ATOM 713 C C . GLY A 1 92 ? -18.308 0.402 4.650 1.00 89.81 92 GLY A C 1
ATOM 714 O O . GLY A 1 92 ? -19.337 -0.205 4.370 1.00 89.81 92 GLY A O 1
ATOM 715 N N . LEU A 1 93 ? -17.461 0.854 3.720 1.00 92.56 93 LEU A N 1
ATOM 716 C CA . LEU A 1 93 ? -17.577 0.476 2.319 1.00 92.56 93 LEU A CA 1
ATOM 717 C C . LEU A 1 93 ? -17.297 -1.025 2.175 1.00 92.56 93 LEU A C 1
ATOM 719 O O . LEU A 1 93 ? -16.203 -1.488 2.498 1.00 92.56 93 LEU A O 1
ATOM 723 N N . ASP A 1 94 ? -18.296 -1.771 1.711 1.00 91.62 94 ASP A N 1
ATOM 724 C CA . ASP A 1 94 ? -18.239 -3.228 1.631 1.00 91.62 94 ASP A CA 1
ATOM 725 C C . ASP A 1 94 ? -17.817 -3.681 0.230 1.00 91.62 94 ASP A C 1
ATOM 727 O O . ASP A 1 94 ? -18.581 -3.605 -0.736 1.00 91.62 94 ASP A O 1
ATOM 731 N N . TYR A 1 95 ? -16.569 -4.130 0.125 1.00 94.06 95 TYR A N 1
ATOM 732 C CA . TYR A 1 95 ? -16.045 -4.813 -1.048 1.00 94.06 95 TYR A CA 1
ATOM 733 C C . TYR A 1 95 ? -15.380 -6.114 -0.617 1.00 94.06 95 TYR A C 1
ATOM 735 O O . TYR A 1 95 ? -14.686 -6.134 0.405 1.00 94.06 95 TYR A O 1
ATOM 743 N N . PRO A 1 96 ? -15.526 -7.189 -1.408 1.00 94.31 96 PRO A N 1
ATOM 744 C CA . PRO A 1 96 ? -14.816 -8.418 -1.121 1.00 94.31 96 PRO A CA 1
ATOM 745 C C . PRO A 1 96 ? -13.306 -8.204 -1.325 1.00 94.31 96 PRO A C 1
ATOM 747 O O . PRO A 1 96 ? -12.873 -7.403 -2.161 1.00 94.31 96 PRO A O 1
ATOM 750 N N . GLN A 1 97 ? -12.502 -8.891 -0.510 1.00 93.69 97 GLN A N 1
ATOM 751 C CA . GLN A 1 97 ? -11.045 -8.726 -0.461 1.00 93.69 97 GLN A CA 1
ATOM 752 C C . GLN A 1 97 ? -10.380 -8.947 -1.827 1.00 93.69 97 GLN A C 1
ATOM 754 O O . GLN A 1 97 ? -9.506 -8.177 -2.219 1.00 93.69 97 GLN A O 1
ATOM 759 N N . ASP A 1 98 ? -10.812 -9.968 -2.563 1.00 95.06 98 ASP A N 1
ATOM 760 C CA . ASP A 1 98 ? -10.313 -10.297 -3.900 1.00 95.06 98 ASP A CA 1
ATOM 761 C C . ASP A 1 98 ? -10.493 -9.134 -4.888 1.00 95.06 98 ASP A C 1
ATOM 763 O O . ASP A 1 98 ? -9.586 -8.823 -5.663 1.00 95.06 98 ASP A O 1
ATOM 767 N N . ARG A 1 99 ? -11.622 -8.423 -4.808 1.00 95.62 99 ARG A N 1
ATOM 768 C CA . ARG A 1 99 ? -11.882 -7.231 -5.615 1.00 95.62 99 ARG A CA 1
ATOM 769 C C . ARG A 1 99 ? -10.976 -6.069 -5.226 1.00 95.62 99 ARG A C 1
ATOM 771 O O . ARG A 1 99 ? -10.483 -5.379 -6.112 1.00 95.62 99 ARG A O 1
ATOM 778 N N . ILE A 1 100 ? -10.731 -5.861 -3.933 1.00 95.50 100 ILE A N 1
ATOM 779 C CA . ILE A 1 100 ? -9.797 -4.828 -3.452 1.00 95.50 100 ILE A CA 1
ATOM 780 C C . ILE A 1 100 ? -8.396 -5.088 -4.019 1.00 95.50 100 ILE A C 1
ATOM 782 O O . ILE A 1 100 ? -7.801 -4.193 -4.620 1.00 95.50 100 ILE A O 1
ATOM 786 N N . VAL A 1 101 ? -7.901 -6.323 -3.894 1.00 95.25 101 VAL A N 1
ATOM 787 C CA . VAL A 1 101 ? -6.587 -6.734 -4.414 1.00 95.25 101 VAL A CA 1
ATOM 788 C C . VAL A 1 101 ? -6.507 -6.534 -5.928 1.00 95.25 101 VAL A C 1
ATOM 790 O O . VAL A 1 101 ? -5.558 -5.916 -6.417 1.00 95.25 101 VAL A O 1
ATOM 793 N N . ALA A 1 102 ? -7.510 -7.012 -6.672 1.00 95.12 102 ALA A N 1
ATOM 794 C CA . ALA A 1 102 ? -7.536 -6.923 -8.129 1.00 95.12 102 ALA A CA 1
ATOM 795 C C . ALA A 1 102 ? -7.526 -5.469 -8.627 1.00 95.12 102 ALA A C 1
ATOM 797 O O . ALA A 1 102 ? -6.756 -5.132 -9.528 1.00 95.12 102 ALA A O 1
ATOM 798 N N . GLU A 1 103 ? -8.336 -4.592 -8.029 1.00 96.00 103 GLU A N 1
ATOM 799 C CA . GLU A 1 103 ? -8.419 -3.185 -8.440 1.00 96.00 103 GLU A CA 1
ATOM 800 C C . GLU A 1 103 ? -7.172 -2.390 -8.033 1.00 96.00 103 GLU A C 1
ATOM 802 O O . GLU A 1 103 ? -6.692 -1.565 -8.811 1.00 96.00 103 GLU A O 1
ATOM 807 N N . MET A 1 104 ? -6.579 -2.674 -6.866 1.00 95.12 104 MET A N 1
ATOM 808 C CA . MET A 1 104 ? -5.289 -2.092 -6.478 1.00 95.12 104 MET A CA 1
ATOM 809 C C . MET A 1 104 ? -4.177 -2.487 -7.454 1.00 95.12 104 MET A C 1
ATOM 811 O O . MET A 1 104 ? -3.416 -1.631 -7.911 1.00 95.12 104 MET A O 1
ATOM 815 N N . TYR A 1 105 ? -4.096 -3.770 -7.813 1.00 94.56 105 TYR A N 1
ATOM 816 C CA . TYR A 1 105 ? -3.121 -4.250 -8.787 1.00 94.56 105 TYR A CA 1
ATOM 817 C C . TYR A 1 105 ? -3.338 -3.611 -10.165 1.00 94.56 105 TYR A C 1
ATOM 819 O O . TYR A 1 105 ? -2.392 -3.100 -10.769 1.00 94.56 105 TYR A O 1
ATOM 827 N N . ALA A 1 106 ? -4.586 -3.559 -10.640 1.00 95.06 106 ALA A N 1
ATOM 828 C CA . ALA A 1 106 ? -4.931 -2.933 -11.913 1.00 95.06 106 ALA A CA 1
ATOM 829 C C . ALA A 1 106 ? -4.611 -1.428 -11.930 1.00 95.06 106 ALA A C 1
ATOM 831 O O . ALA A 1 106 ? -4.121 -0.916 -12.939 1.00 95.06 106 ALA A O 1
ATOM 832 N N . PHE A 1 107 ? -4.853 -0.720 -10.824 1.00 95.50 107 PHE A N 1
ATOM 833 C CA . PHE A 1 107 ? -4.490 0.687 -10.664 1.00 95.50 107 PHE A CA 1
ATOM 834 C C . PHE A 1 107 ? -2.975 0.890 -10.786 1.00 95.50 107 PHE A C 1
ATOM 836 O O . PHE A 1 107 ? -2.524 1.735 -11.562 1.00 95.50 107 PHE A O 1
ATOM 843 N N . LEU A 1 108 ? -2.182 0.064 -10.097 1.00 94.31 108 LEU A N 1
ATOM 844 C CA . LEU A 1 108 ? -0.722 0.116 -10.175 1.00 94.31 108 LEU A CA 1
ATOM 845 C C . LEU A 1 108 ? -0.201 -0.226 -11.577 1.00 94.31 108 LEU A C 1
ATOM 847 O O . LEU A 1 108 ? 0.714 0.449 -12.044 1.00 94.31 108 LEU A O 1
ATOM 851 N N . CYS A 1 109 ? -0.804 -1.193 -12.277 1.00 94.69 109 CYS A N 1
ATOM 852 C CA . CYS A 1 109 ? -0.456 -1.536 -13.663 1.00 94.69 109 CYS A CA 1
ATOM 853 C C . CYS A 1 109 ? -0.725 -0.397 -14.649 1.00 94.69 109 CYS A C 1
ATOM 855 O O . CYS A 1 109 ? 0.093 -0.130 -15.524 1.00 94.69 109 CYS A O 1
ATOM 857 N N . ARG A 1 110 ? -1.848 0.314 -14.499 1.00 94.31 110 ARG A N 1
ATOM 858 C CA . ARG A 1 110 ? -2.168 1.466 -15.359 1.00 94.31 110 ARG A CA 1
ATOM 859 C C . ARG A 1 110 ? -1.366 2.718 -15.002 1.00 94.31 110 ARG A C 1
ATOM 861 O O . ARG A 1 110 ? -1.231 3.604 -15.841 1.00 94.31 110 ARG A O 1
ATOM 868 N N . GLY A 1 111 ? -0.858 2.805 -13.774 1.00 93.44 111 GLY A N 1
ATOM 869 C CA . GLY A 1 111 ? -0.029 3.911 -13.307 1.00 93.44 111 GLY A CA 1
ATOM 870 C C . GLY A 1 111 ? 1.462 3.651 -13.509 1.00 93.44 111 GLY A C 1
ATOM 871 O O . GLY A 1 111 ? 2.080 4.097 -14.483 1.00 93.44 111 GLY A O 1
ATOM 872 N N . VAL A 1 112 ? 2.060 2.946 -12.550 1.00 94.06 112 VAL A N 1
ATOM 873 C CA . VAL A 1 112 ? 3.515 2.909 -12.352 1.00 94.06 112 VAL A CA 1
ATOM 874 C C . VAL A 1 112 ? 4.169 1.597 -12.772 1.00 94.06 112 VAL A C 1
ATOM 876 O O . VAL A 1 112 ? 5.336 1.625 -13.141 1.00 94.06 112 VAL A O 1
ATOM 879 N N . LEU A 1 113 ? 3.470 0.461 -12.758 1.00 93.19 113 LEU A N 1
ATOM 880 C CA . LEU A 1 113 ? 4.074 -0.821 -13.132 1.00 93.19 113 LEU A CA 1
ATOM 881 C C . LEU A 1 113 ? 4.155 -0.975 -14.656 1.00 93.19 113 LEU A C 1
ATOM 883 O O . LEU A 1 113 ? 3.345 -0.433 -15.406 1.00 93.19 113 LEU A O 1
ATOM 887 N N . ARG A 1 114 ? 5.164 -1.713 -15.110 1.00 92.19 114 ARG A N 1
ATOM 888 C CA . ARG A 1 114 ? 5.441 -2.077 -16.506 1.00 92.19 114 ARG A CA 1
ATOM 889 C C . ARG A 1 114 ? 5.574 -3.594 -16.585 1.00 92.19 114 ARG A C 1
ATOM 891 O O . ARG A 1 114 ? 6.631 -4.141 -16.872 1.00 92.19 114 ARG A O 1
ATOM 898 N N . VAL A 1 115 ? 4.499 -4.260 -16.182 1.00 81.88 115 VAL A N 1
ATOM 899 C CA . VAL A 1 115 ? 4.340 -5.709 -16.274 1.00 81.88 115 VAL A CA 1
ATOM 900 C C . VAL A 1 115 ? 3.446 -5.978 -17.474 1.00 81.88 115 VAL A C 1
ATOM 902 O O . VAL A 1 115 ? 2.271 -5.619 -17.444 1.00 81.88 115 VAL A O 1
ATOM 905 N N . ASP A 1 116 ? 4.045 -6.524 -18.530 1.00 61.44 116 ASP A N 1
ATOM 906 C CA . ASP A 1 116 ? 3.325 -7.089 -19.676 1.00 61.44 116 ASP A CA 1
ATOM 907 C C . ASP A 1 116 ? 2.673 -8.431 -19.301 1.00 61.44 116 ASP A C 1
ATOM 909 O O . ASP A 1 116 ? 3.304 -9.213 -18.541 1.00 61.44 116 ASP A O 1
#

Radius of gyration: 14.86 Å; chains: 1; bounding box: 35×29×42 Å

Sequence (116 aa):
MAAQIQENIENIVATLLEDRATTKILLSDAVGLDPDLDRRLLNFYEQVGNVLEEAYRDGQALGVVAPGDVRIFALLTLGAMKELFYQVVMRGLDYPQDRIVAEMYAFLCRGVLRVD